Protein AF-A0A3M0EA59-F1 (afdb_monomer)

Radius of gyration: 31.06 Å; Cα contacts (8 Å, |Δi|>4): 56; chains: 1; bounding box: 69×81×69 Å

Solvent-accessible surface area (backbone atoms only — not comparable to full-atom values): 9478 Å² total; per-residue (Å²): 139,84,88,87,80,71,66,73,69,60,54,62,70,67,63,76,77,76,79,89,81,80,89,79,79,84,80,87,81,79,89,83,89,82,84,90,89,90,86,89,87,80,86,76,76,87,79,75,76,63,63,64,57,52,53,53,51,52,52,55,53,69,70,54,56,68,62,62,56,50,43,49,51,53,51,54,53,51,52,49,52,50,53,46,52,51,51,50,52,54,37,46,74,74,75,39,80,58,66,69,60,54,49,53,45,48,56,45,61,75,68,60,73,73,60,53,61,90,70,46,56,60,69,54,32,50,51,47,44,52,50,53,53,49,51,52,53,56,38,45,76,70,75,43,84,125

pLDDT: mean 75.48, std 20.87, range [33.75, 98.19]

Mean predicted aligned error: 17.9 Å

Secondary structure (DSSP, 8-state):
------HHHHHHHHGGG-------------------------PPP----HHHHHHHHHHHHHT--HHHHHHHHHHHHHHHHHHHHHHHHHHHHTT---HHHHHHHHHHHHHPPPPPTTTS-HHHHHHHHHHHHHHHHHHHHTT---

Sequence (146 aa):
MRIDGITPLLQSMLADTRTRDGFALPAAVASAAATTAEAPPSTPPPVVPTSATSVQMMVALAAVDPVSERRRKIAEDADRGLTLLERLRDDLAHGAAPPERVQELATWAEAFVVPDDAVVTPEFAKVARDLEVRVRVELAKLDLNA

Nearest PDB structures (foldseek):
  6b87-assembly1_A-2  TM=5.263E-01  e=3.397E+00  synthetic construct
  1hx1-assembly1_B  TM=4.684E-01  e=2.665E+00  Homo sapiens

Foldseek 3Di:
DDDDDDPPVVVVVVVPPDDDDDPDDDDDDDDDDDDDDDDDDDDDDDPDPPPVVVVVVVVVVVVDDPLVVVQVVLVVLLVVLVVLVVVQVVCVVVVHRPVVSLVVNVVSLVVRDQDDCVRDPPVSSVVSVVSSVVSQVVSVVVVRHD

Structure (mmCIF, N/CA/C/O backbone):
data_AF-A0A3M0EA59-F1
#
_entry.id   AF-A0A3M0EA59-F1
#
loop_
_atom_site.group_PDB
_atom_site.id
_atom_site.type_symbol
_atom_site.label_atom_id
_atom_site.label_alt_id
_atom_site.label_comp_id
_atom_site.label_asym_id
_atom_site.label_entity_id
_atom_site.label_seq_id
_atom_site.pdbx_PDB_ins_code
_atom_site.Cartn_x
_atom_site.Cartn_y
_atom_site.Cartn_z
_atom_site.occupancy
_atom_site.B_iso_or_equiv
_atom_site.auth_seq_id
_atom_site.auth_comp_id
_atom_site.auth_asym_id
_atom_site.auth_atom_id
_atom_site.pdbx_PDB_model_num
ATOM 1 N N . MET A 1 1 ? 28.059 -37.633 5.990 1.00 40.47 1 MET A N 1
ATOM 2 C CA . MET A 1 1 ? 28.152 -37.667 4.517 1.00 40.47 1 MET A CA 1
ATOM 3 C C . MET A 1 1 ? 28.399 -36.231 4.067 1.00 40.47 1 MET A C 1
ATOM 5 O O . MET A 1 1 ? 27.513 -35.407 4.238 1.00 40.47 1 MET A O 1
ATOM 9 N N . ARG A 1 2 ? 29.644 -35.887 3.705 1.00 51.41 2 ARG A N 1
ATOM 10 C CA . ARG A 1 2 ? 30.046 -34.531 3.281 1.00 51.41 2 ARG A CA 1
ATOM 11 C C . ARG A 1 2 ? 29.899 -34.441 1.763 1.00 51.41 2 ARG A C 1
ATOM 13 O O . ARG A 1 2 ? 30.283 -35.382 1.076 1.00 51.41 2 ARG A O 1
ATOM 20 N N . ILE A 1 3 ? 29.290 -33.365 1.275 1.00 56.12 3 ILE A N 1
ATOM 21 C CA . ILE A 1 3 ? 29.012 -33.147 -0.146 1.00 56.12 3 ILE A CA 1
ATOM 22 C C . ILE A 1 3 ? 30.062 -32.159 -0.660 1.00 56.12 3 ILE A C 1
ATOM 24 O O . ILE A 1 3 ? 29.852 -30.950 -0.643 1.00 56.12 3 ILE A O 1
ATOM 28 N N . ASP A 1 4 ? 31.220 -32.677 -1.055 1.00 58.69 4 ASP A N 1
ATOM 29 C CA . ASP A 1 4 ? 32.244 -31.920 -1.775 1.00 58.69 4 ASP A CA 1
ATOM 30 C C . ASP A 1 4 ? 31.949 -32.048 -3.275 1.00 58.69 4 ASP A C 1
ATOM 32 O O . ASP A 1 4 ? 32.154 -33.113 -3.856 1.00 58.69 4 ASP A O 1
ATOM 36 N N . GLY A 1 5 ? 31.407 -31.004 -3.914 1.00 61.47 5 GLY A N 1
ATOM 37 C CA . GLY A 1 5 ? 31.084 -31.119 -5.344 1.00 61.47 5 GLY A CA 1
ATOM 38 C C . GLY A 1 5 ? 30.566 -29.900 -6.107 1.00 61.47 5 GLY A C 1
ATOM 39 O O . GLY A 1 5 ? 30.270 -30.045 -7.286 1.00 61.47 5 GLY A O 1
ATOM 40 N N . ILE A 1 6 ? 30.454 -28.707 -5.511 1.00 60.53 6 ILE A N 1
ATOM 41 C CA . ILE A 1 6 ? 29.846 -27.540 -6.201 1.00 60.53 6 ILE A CA 1
ATOM 42 C C . ILE A 1 6 ? 30.908 -26.539 -6.712 1.00 60.53 6 ILE A C 1
ATOM 44 O O . ILE A 1 6 ? 30.608 -25.563 -7.394 1.00 60.53 6 ILE A O 1
ATOM 48 N N . THR A 1 7 ? 32.188 -26.795 -6.446 1.00 59.66 7 THR A N 1
ATOM 49 C CA . THR A 1 7 ? 33.277 -25.838 -6.686 1.00 59.66 7 THR A CA 1
ATOM 50 C C . THR A 1 7 ? 33.654 -25.566 -8.158 1.00 59.66 7 THR A C 1
ATOM 52 O O . THR A 1 7 ? 34.082 -24.441 -8.419 1.00 59.66 7 THR A O 1
ATOM 55 N N . PRO A 1 8 ? 33.501 -26.466 -9.158 1.00 59.25 8 PRO A N 1
ATOM 56 C CA . PRO A 1 8 ? 34.018 -26.155 -10.496 1.00 59.25 8 PRO A CA 1
ATOM 57 C C . PRO A 1 8 ? 33.143 -25.159 -11.279 1.00 59.25 8 PRO A C 1
ATOM 59 O O . PRO A 1 8 ? 33.665 -24.412 -12.101 1.00 59.25 8 PRO A O 1
ATOM 62 N N . LEU A 1 9 ? 31.833 -25.090 -11.004 1.00 58.31 9 LEU A N 1
ATOM 63 C CA . LEU A 1 9 ? 30.905 -24.219 -11.744 1.00 58.31 9 LEU A CA 1
ATOM 64 C C . LEU A 1 9 ? 30.975 -22.756 -11.263 1.00 58.31 9 LEU A C 1
ATOM 66 O O . LEU A 1 9 ? 30.790 -21.825 -12.043 1.00 58.31 9 LEU A O 1
ATOM 70 N N . LEU A 1 10 ? 31.343 -22.537 -9.994 1.00 59.50 10 LEU A N 1
ATOM 71 C CA . LEU A 1 10 ? 31.577 -21.193 -9.456 1.00 59.50 10 LEU A CA 1
ATOM 72 C C . LEU A 1 10 ? 32.889 -20.571 -9.980 1.00 59.50 10 LEU A C 1
ATOM 74 O O . LEU A 1 10 ? 32.997 -19.352 -10.082 1.00 59.50 10 LEU A O 1
ATOM 78 N N . GLN A 1 11 ? 33.881 -21.397 -10.342 1.00 59.34 11 GLN A N 1
ATOM 79 C CA . GLN A 1 11 ? 35.173 -20.932 -10.862 1.00 59.34 11 GLN A CA 1
ATOM 80 C C . GLN A 1 11 ? 35.101 -20.469 -12.326 1.00 59.34 11 GLN A C 1
ATOM 82 O O . GLN A 1 11 ? 35.805 -19.528 -12.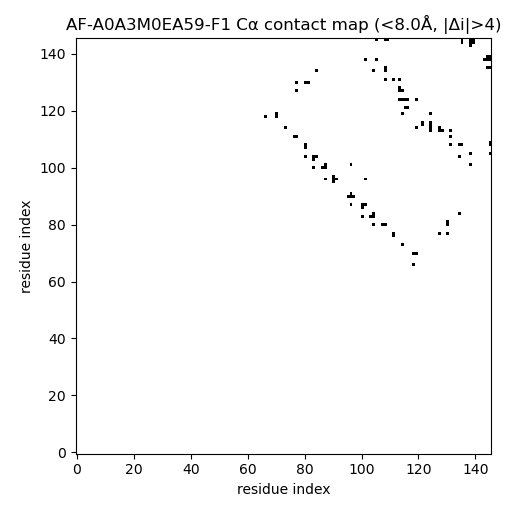688 1.00 59.34 11 GLN A O 1
ATOM 87 N N . SER A 1 12 ? 34.227 -21.054 -13.155 1.00 60.59 12 SER A N 1
ATOM 88 C CA . SER A 1 12 ? 34.041 -20.598 -14.543 1.00 60.59 12 SER A C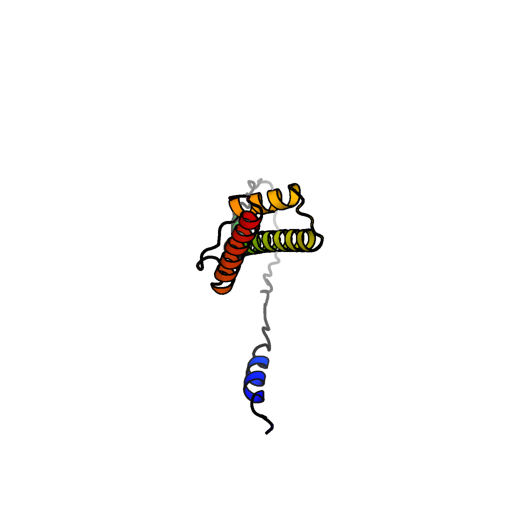A 1
ATOM 89 C C . SER A 1 12 ? 33.315 -19.253 -14.633 1.00 60.59 12 SER A C 1
ATOM 91 O O . SER A 1 12 ? 33.595 -18.470 -15.533 1.00 60.59 12 SER A O 1
ATOM 93 N N . MET A 1 13 ? 32.425 -18.953 -13.682 1.00 60.16 13 MET A N 1
ATOM 94 C CA . MET A 1 13 ? 31.680 -17.686 -13.638 1.00 60.16 13 MET A CA 1
ATOM 95 C C . MET A 1 13 ? 32.551 -16.492 -13.203 1.00 60.16 13 MET A C 1
ATOM 97 O O . MET A 1 13 ? 32.236 -15.351 -13.525 1.00 60.16 13 MET A O 1
ATOM 101 N N . LEU A 1 14 ? 33.667 -16.733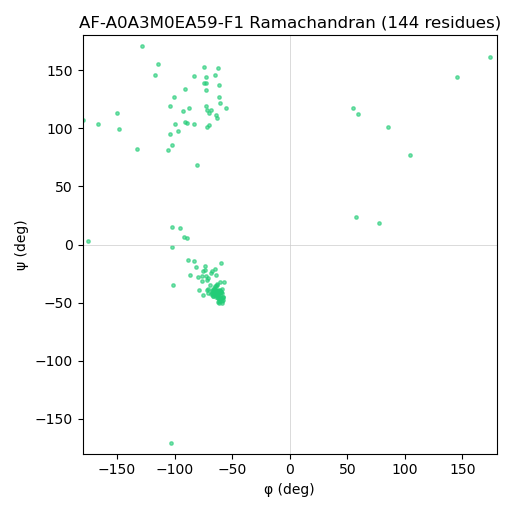 -12.502 1.00 60.28 14 LEU A N 1
ATOM 102 C CA . LEU A 1 14 ? 34.565 -15.672 -12.026 1.00 60.28 14 LEU A CA 1
ATOM 103 C C . LEU A 1 14 ? 35.658 -15.288 -13.043 1.00 60.28 14 LEU A C 1
ATOM 105 O O . LEU A 1 14 ? 36.298 -14.249 -12.890 1.00 60.28 14 LEU A O 1
ATOM 109 N N . ALA A 1 15 ? 35.870 -16.097 -14.087 1.00 57.22 15 ALA A N 1
ATOM 110 C CA . ALA A 1 15 ? 36.888 -15.858 -15.113 1.00 57.22 15 ALA A CA 1
ATOM 111 C C . ALA A 1 15 ? 36.439 -14.886 -16.224 1.00 57.22 15 ALA A C 1
ATOM 113 O O . ALA A 1 15 ? 37.286 -14.379 -16.957 1.00 57.22 15 ALA A O 1
ATOM 114 N N . ASP A 1 16 ? 35.139 -14.588 -16.322 1.00 51.75 16 ASP A N 1
ATOM 115 C CA . ASP A 1 16 ? 34.549 -13.812 -17.428 1.00 51.75 16 ASP A CA 1
ATOM 116 C C . ASP A 1 16 ? 34.526 -12.287 -17.185 1.00 51.75 16 ASP A C 1
ATOM 118 O O . ASP A 1 16 ? 33.988 -11.513 -17.970 1.00 51.75 16 ASP A O 1
ATOM 122 N N . THR A 1 17 ? 35.129 -11.811 -16.089 1.00 55.22 17 THR A N 1
ATOM 123 C CA . THR A 1 17 ? 35.192 -10.369 -15.762 1.00 55.22 17 THR A CA 1
ATOM 124 C C . THR A 1 17 ? 36.546 -9.726 -16.072 1.00 55.22 17 THR A C 1
ATOM 126 O O . THR A 1 17 ? 36.832 -8.611 -15.631 1.00 55.22 17 THR A O 1
ATOM 129 N N . ARG A 1 18 ? 37.397 -10.389 -16.865 1.00 55.41 18 ARG A N 1
ATOM 130 C CA . ARG A 1 18 ? 38.746 -9.900 -17.165 1.00 55.41 18 ARG A CA 1
ATOM 131 C C . ARG A 1 18 ? 38.828 -9.199 -18.528 1.00 55.41 18 ARG A C 1
ATOM 133 O O . ARG A 1 18 ? 38.930 -9.837 -19.567 1.00 55.41 18 ARG A O 1
ATOM 140 N N . THR A 1 19 ? 38.886 -7.867 -18.441 1.00 49.62 19 THR A N 1
ATOM 141 C CA . THR A 1 19 ? 39.496 -6.920 -19.396 1.00 49.62 19 THR A CA 1
ATOM 142 C C . THR A 1 19 ? 38.640 -6.463 -20.583 1.00 49.62 19 THR A C 1
ATOM 144 O O . THR A 1 19 ? 38.580 -7.100 -21.629 1.00 49.62 19 THR A O 1
ATOM 147 N N . ARG A 1 20 ? 38.080 -5.252 -20.469 1.00 46.38 20 ARG A N 1
ATOM 148 C CA . ARG A 1 20 ? 37.753 -4.405 -21.626 1.00 46.38 20 ARG A CA 1
ATOM 149 C C . ARG A 1 20 ? 38.777 -3.271 -21.681 1.00 46.38 20 ARG A C 1
ATOM 151 O O . ARG A 1 20 ? 38.541 -2.176 -21.181 1.00 46.38 20 ARG A O 1
ATOM 158 N N . ASP A 1 21 ? 39.943 -3.583 -22.235 1.00 50.62 21 ASP A N 1
ATOM 159 C CA . ASP A 1 21 ? 40.914 -2.583 -22.670 1.00 50.62 21 ASP A CA 1
ATOM 160 C C . ASP A 1 21 ? 40.398 -1.896 -23.942 1.00 50.62 21 ASP A C 1
ATOM 162 O O . ASP A 1 21 ? 39.902 -2.552 -24.859 1.00 50.62 21 ASP A O 1
ATOM 166 N N . GLY A 1 22 ? 40.575 -0.575 -24.012 1.00 44.09 22 GLY A N 1
ATOM 167 C CA . GLY A 1 22 ? 40.667 0.145 -25.282 1.00 44.09 22 GLY A CA 1
ATOM 168 C C . GLY A 1 22 ? 39.439 0.950 -25.704 1.00 44.09 22 GLY A C 1
ATOM 169 O O . GLY A 1 22 ? 38.753 0.590 -26.656 1.00 44.09 22 GLY A O 1
ATOM 170 N N . PHE A 1 23 ? 39.242 2.124 -25.099 1.00 40.44 23 PHE A N 1
ATOM 171 C CA . PHE A 1 23 ? 38.678 3.258 -25.835 1.00 40.44 23 PHE A CA 1
ATOM 172 C C . PHE A 1 23 ? 39.840 4.143 -26.299 1.00 40.44 23 PHE A C 1
ATOM 174 O O . PHE A 1 23 ? 40.394 4.923 -25.526 1.00 40.44 23 PHE A O 1
ATOM 181 N N . ALA A 1 24 ? 40.259 3.960 -27.552 1.00 51.28 24 ALA A N 1
ATOM 182 C CA . ALA A 1 24 ? 41.282 4.776 -28.193 1.00 51.28 24 ALA A CA 1
ATOM 183 C C . ALA A 1 24 ? 40.629 6.003 -28.850 1.00 51.28 24 ALA A C 1
ATOM 185 O O . ALA A 1 24 ? 39.821 5.872 -29.768 1.00 51.28 24 ALA A O 1
ATOM 186 N N . LEU A 1 25 ? 40.993 7.197 -28.381 1.00 58.31 25 LEU A N 1
ATOM 187 C CA . LEU A 1 25 ? 40.689 8.467 -29.043 1.00 58.31 25 LEU A CA 1
ATOM 188 C C . LEU A 1 25 ? 41.573 8.607 -30.298 1.00 58.31 25 LEU A C 1
ATOM 190 O O . LEU A 1 25 ? 42.787 8.417 -30.185 1.00 58.31 25 LEU A O 1
ATOM 194 N N . PRO A 1 26 ? 41.043 8.977 -31.479 1.00 50.41 26 PRO A N 1
ATOM 195 C CA . PRO A 1 26 ? 41.894 9.328 -32.607 1.00 50.41 26 PRO A CA 1
ATOM 196 C C . PRO A 1 26 ? 42.567 10.684 -32.351 1.00 50.41 26 PRO A C 1
ATOM 198 O O . PRO A 1 26 ? 41.914 11.724 -32.267 1.00 50.41 26 PRO A O 1
ATOM 201 N N . ALA A 1 27 ? 43.896 10.659 -32.241 1.00 44.16 27 ALA A N 1
ATOM 202 C CA . ALA A 1 27 ? 44.744 11.839 -32.294 1.00 44.16 27 ALA A CA 1
ATOM 203 C C . ALA A 1 27 ? 44.632 12.480 -33.687 1.00 44.16 27 ALA A C 1
ATOM 205 O O . ALA A 1 27 ? 45.076 11.913 -34.686 1.00 44.16 27 ALA A O 1
ATOM 206 N N . ALA A 1 28 ? 44.025 13.664 -33.755 1.00 43.00 28 ALA A N 1
ATOM 207 C CA . ALA A 1 28 ? 44.000 14.473 -34.962 1.00 43.00 28 ALA A CA 1
ATOM 208 C C . ALA A 1 28 ? 45.399 15.056 -35.212 1.00 43.00 28 ALA A C 1
ATOM 210 O O . ALA A 1 28 ? 45.807 16.037 -34.593 1.00 43.00 28 ALA A O 1
ATOM 211 N N . VAL A 1 29 ? 46.132 14.436 -36.135 1.00 41.50 29 VAL A N 1
ATOM 212 C CA . VAL A 1 29 ? 47.257 15.056 -36.832 1.00 41.50 29 VAL A CA 1
ATOM 213 C C . VAL A 1 29 ? 46.735 15.671 -38.127 1.00 41.50 29 VAL A C 1
ATOM 215 O O . VAL A 1 29 ? 46.287 14.965 -39.024 1.00 41.50 29 VAL A O 1
ATOM 218 N N . ALA A 1 30 ? 46.805 16.994 -38.238 1.00 40.75 30 ALA A N 1
ATOM 219 C CA . ALA A 1 30 ? 46.805 17.675 -39.526 1.00 40.75 30 ALA A CA 1
ATOM 220 C C . ALA A 1 30 ? 47.639 18.954 -39.417 1.00 40.75 30 ALA A C 1
ATOM 222 O O . ALA A 1 30 ? 47.216 19.980 -38.892 1.00 40.75 30 ALA A O 1
ATOM 223 N N . SER A 1 31 ? 48.869 18.813 -39.896 1.00 37.88 31 SER A N 1
ATOM 224 C CA . SER A 1 31 ? 49.807 19.870 -40.248 1.00 37.88 31 SER A CA 1
ATOM 225 C C . SER A 1 31 ? 49.238 20.755 -41.360 1.00 37.88 31 SER A C 1
ATOM 227 O O . SER A 1 31 ? 48.735 20.221 -42.345 1.00 37.88 31 SER A O 1
ATOM 229 N N . ALA A 1 32 ? 49.395 22.076 -41.238 1.00 33.75 32 ALA A N 1
ATOM 230 C CA . ALA A 1 32 ? 49.650 22.964 -42.375 1.00 33.75 32 ALA A CA 1
ATOM 231 C C . ALA A 1 32 ? 50.114 24.344 -41.877 1.00 33.75 32 ALA A C 1
ATOM 233 O O . ALA A 1 32 ? 49.318 25.163 -41.424 1.00 33.75 32 ALA A O 1
ATOM 234 N N . ALA A 1 33 ? 51.415 24.605 -41.992 1.00 36.69 33 ALA A N 1
ATOM 235 C CA . ALA A 1 33 ? 51.972 25.951 -42.011 1.00 36.69 33 ALA A CA 1
ATOM 236 C C . ALA A 1 33 ? 52.267 26.335 -43.471 1.00 36.69 33 ALA A C 1
ATOM 238 O O . ALA A 1 33 ? 52.966 25.576 -44.136 1.00 36.69 33 ALA A O 1
ATOM 239 N N . ALA A 1 34 ? 51.764 27.487 -43.941 1.00 35.19 34 ALA A N 1
ATOM 240 C CA . ALA A 1 34 ? 52.411 28.372 -44.929 1.00 35.19 34 ALA A CA 1
ATOM 241 C C . ALA A 1 34 ? 51.555 29.628 -45.248 1.00 35.19 34 ALA A C 1
ATOM 243 O O . ALA A 1 34 ? 50.541 29.545 -45.929 1.00 35.19 34 ALA A O 1
ATOM 244 N N . THR A 1 35 ? 52.019 30.775 -44.737 1.00 38.19 35 THR A N 1
ATOM 245 C CA . THR A 1 35 ? 52.359 32.029 -45.456 1.00 38.19 35 THR A CA 1
ATOM 246 C C . THR A 1 35 ? 51.319 32.807 -46.304 1.00 38.19 35 THR A C 1
ATOM 248 O O . THR A 1 35 ? 50.981 32.417 -47.413 1.00 38.19 35 THR A O 1
ATOM 251 N N . THR A 1 36 ? 50.987 34.006 -45.786 1.00 38.09 36 THR A N 1
ATOM 252 C CA . THR A 1 36 ? 50.819 35.353 -46.409 1.00 38.09 36 THR A CA 1
ATOM 253 C C . THR A 1 36 ? 49.859 35.591 -47.591 1.00 38.09 36 THR A C 1
ATOM 255 O O . THR A 1 36 ? 50.153 35.177 -48.705 1.00 38.09 36 THR A O 1
ATOM 258 N N . ALA A 1 37 ? 48.834 36.445 -47.393 1.00 34.91 37 ALA A N 1
ATOM 259 C CA . ALA A 1 37 ? 48.658 37.763 -48.054 1.00 34.91 37 ALA A CA 1
ATOM 260 C C . ALA A 1 37 ? 47.291 38.426 -47.724 1.00 34.91 37 ALA A C 1
ATOM 262 O O . ALA A 1 37 ? 46.364 37.793 -47.240 1.00 34.91 37 ALA A O 1
ATOM 263 N N . GLU A 1 38 ? 47.237 39.734 -47.959 1.00 35.62 38 GLU A N 1
ATOM 264 C CA . GLU A 1 38 ? 46.379 40.814 -47.446 1.00 35.62 38 GLU A CA 1
ATOM 265 C C . GLU A 1 38 ? 44.995 41.005 -48.125 1.00 35.62 38 GLU A C 1
ATOM 267 O O . GLU A 1 38 ? 44.901 40.856 -49.340 1.00 35.62 38 GLU A O 1
ATOM 272 N N . ALA A 1 39 ? 43.963 41.391 -47.338 1.00 34.69 39 ALA A N 1
ATOM 273 C CA . ALA A 1 39 ? 42.920 42.432 -47.585 1.00 34.69 39 ALA A CA 1
ATOM 274 C C . ALA A 1 39 ? 41.500 42.095 -47.006 1.00 34.69 39 ALA A C 1
ATOM 276 O O . ALA A 1 39 ? 41.106 40.931 -47.009 1.00 34.69 39 ALA A O 1
ATOM 277 N N . PRO A 1 40 ? 40.711 43.082 -46.501 1.00 52.66 40 PRO A N 1
ATOM 278 C CA . PRO A 1 40 ? 39.471 42.893 -45.707 1.00 52.66 40 PRO A CA 1
ATOM 279 C C . PRO A 1 40 ? 38.175 43.147 -46.528 1.00 52.66 40 PRO A C 1
ATOM 281 O O . PRO A 1 40 ? 38.276 43.489 -47.703 1.00 52.66 40 PRO A O 1
ATOM 284 N N . PRO A 1 41 ? 36.958 43.210 -45.937 1.00 54.59 41 PRO A N 1
ATOM 285 C CA . PRO A 1 41 ? 36.309 42.393 -44.908 1.00 54.59 41 PRO A CA 1
ATOM 286 C C . PRO A 1 41 ? 35.081 41.652 -45.496 1.00 54.59 41 PRO A C 1
ATOM 288 O O . PRO A 1 41 ? 34.444 42.114 -46.441 1.00 54.59 41 PRO A O 1
ATOM 291 N N . SER A 1 42 ? 34.659 40.530 -44.914 1.00 44.44 42 SER A N 1
ATOM 292 C CA . SER A 1 42 ? 33.307 39.999 -45.153 1.00 44.44 42 SER A CA 1
ATOM 293 C C . SER A 1 42 ? 32.826 39.243 -43.929 1.00 44.44 42 SER A C 1
ATOM 295 O O . SER A 1 42 ? 33.380 38.218 -43.546 1.00 44.44 42 SER A O 1
ATOM 297 N N . THR A 1 43 ? 31.808 39.808 -43.295 1.00 56.62 43 THR A N 1
ATOM 298 C CA . THR A 1 43 ? 31.050 39.240 -42.186 1.00 56.62 43 THR A CA 1
ATOM 299 C C . THR A 1 43 ? 30.495 37.871 -42.598 1.00 56.62 43 THR A C 1
ATOM 301 O O . THR A 1 43 ? 29.693 37.819 -43.532 1.00 56.62 43 THR A O 1
ATOM 304 N N . PRO A 1 44 ? 30.873 36.754 -41.952 1.00 54.66 44 PRO A N 1
ATOM 305 C CA . PRO A 1 44 ? 30.161 35.501 -42.153 1.00 54.66 44 PRO A CA 1
ATOM 306 C C . PRO A 1 44 ? 28.812 35.566 -41.410 1.00 54.66 44 PRO A C 1
ATOM 308 O O . PRO A 1 44 ? 28.757 36.084 -40.290 1.00 54.66 44 PRO A O 1
ATOM 311 N N . PRO A 1 45 ? 27.709 35.072 -42.001 1.00 59.34 45 PRO A N 1
ATOM 312 C CA . PRO A 1 45 ? 26.436 34.980 -41.295 1.00 59.34 45 PRO A CA 1
ATOM 313 C C . PRO A 1 45 ? 26.575 34.032 -40.089 1.00 59.34 45 PRO A C 1
ATOM 315 O O . PRO A 1 45 ? 27.404 33.117 -40.124 1.00 59.34 45 PRO A O 1
ATOM 318 N N . PRO A 1 46 ? 25.778 34.214 -39.021 1.00 54.25 46 PRO A N 1
ATOM 319 C CA . PRO A 1 46 ? 25.823 33.330 -37.867 1.00 54.25 46 PRO A CA 1
ATOM 320 C C . PRO A 1 46 ? 25.403 31.924 -38.302 1.00 54.25 46 PRO A C 1
ATOM 322 O O . PRO A 1 46 ? 24.240 31.666 -38.611 1.00 54.25 46 PRO A O 1
ATOM 325 N N . VAL A 1 47 ? 26.367 31.007 -38.337 1.00 61.09 47 VAL A N 1
ATOM 326 C CA . VAL A 1 47 ? 26.097 29.577 -38.472 1.00 61.09 47 VAL A CA 1
ATOM 327 C C . VAL A 1 47 ? 25.467 29.146 -37.158 1.00 61.09 47 VAL A C 1
ATOM 329 O O . VAL A 1 47 ? 26.140 29.045 -36.136 1.00 61.09 47 VAL A O 1
ATOM 332 N N . VAL A 1 48 ? 24.151 28.975 -37.165 1.00 63.16 48 VAL A N 1
ATOM 333 C CA . VAL A 1 48 ? 23.400 28.464 -36.020 1.00 63.16 48 VAL A CA 1
ATOM 334 C C . VAL A 1 48 ? 23.795 26.991 -35.837 1.00 63.16 48 VAL A C 1
ATOM 336 O O . VAL A 1 48 ? 23.536 26.190 -36.740 1.00 63.16 48 VAL A O 1
ATOM 339 N N . PRO A 1 49 ? 24.432 26.584 -34.723 1.00 55.72 49 PRO A N 1
ATOM 340 C CA . PRO A 1 49 ? 24.778 25.186 -34.499 1.00 55.72 49 PRO A CA 1
ATOM 341 C C . PRO A 1 49 ? 23.545 24.435 -33.976 1.00 55.72 49 PRO A C 1
ATOM 343 O O . PRO A 1 49 ? 23.480 24.044 -32.818 1.00 55.72 49 PRO A O 1
ATOM 346 N N . THR A 1 50 ? 22.522 24.252 -34.811 1.00 60.44 50 THR A N 1
ATOM 347 C CA . THR A 1 50 ? 21.254 23.613 -34.397 1.00 60.44 50 THR A CA 1
ATOM 348 C C . THR A 1 50 ? 21.335 22.075 -34.394 1.00 60.44 50 THR A C 1
ATOM 350 O O . THR A 1 50 ? 20.548 21.396 -33.730 1.00 60.44 50 THR A O 1
ATOM 353 N N . SER A 1 51 ? 22.309 21.489 -35.098 1.00 57.97 51 SER A N 1
ATOM 354 C CA . SER A 1 51 ? 22.435 20.031 -35.248 1.00 57.97 51 SER A CA 1
ATOM 355 C C . SER A 1 51 ? 23.048 19.338 -34.025 1.00 57.97 51 SER A C 1
ATOM 357 O O . SER A 1 51 ? 22.568 18.278 -33.624 1.00 57.97 51 SER A O 1
ATOM 359 N N . ALA A 1 52 ? 24.052 19.946 -33.384 1.00 60.38 52 ALA A N 1
ATOM 360 C CA . ALA A 1 52 ? 24.701 19.378 -32.199 1.00 60.38 52 ALA A CA 1
ATOM 361 C C . ALA A 1 52 ? 23.742 19.297 -30.997 1.00 60.38 52 ALA A C 1
ATOM 363 O O . ALA A 1 52 ? 23.708 18.283 -30.301 1.00 60.38 52 ALA A O 1
ATOM 364 N N . THR A 1 53 ? 22.892 20.312 -30.809 1.00 63.12 53 THR A N 1
ATOM 365 C CA . THR A 1 53 ? 21.874 20.343 -29.747 1.00 63.12 53 THR A CA 1
ATOM 366 C C . THR A 1 53 ? 20.809 19.259 -29.938 1.00 63.12 53 THR A C 1
ATOM 368 O O . THR A 1 53 ? 20.355 18.659 -28.968 1.00 63.12 53 THR A O 1
ATOM 371 N N . SER A 1 54 ? 20.443 18.950 -31.186 1.00 66.06 54 SER A N 1
ATOM 372 C CA . SER A 1 54 ? 19.394 17.968 -31.495 1.00 66.06 54 SER A CA 1
ATOM 373 C C . SER A 1 54 ? 19.833 16.525 -31.210 1.00 66.06 54 SER A C 1
ATOM 375 O O . SER A 1 54 ? 19.060 15.739 -30.666 1.00 66.06 54 SER A O 1
ATOM 377 N N . VAL A 1 55 ? 21.088 16.171 -31.510 1.00 69.19 55 VAL A N 1
ATOM 378 C CA . VAL A 1 55 ? 21.636 14.838 -31.187 1.00 69.19 55 VAL A CA 1
ATOM 379 C C . VAL A 1 55 ? 21.842 14.681 -29.683 1.0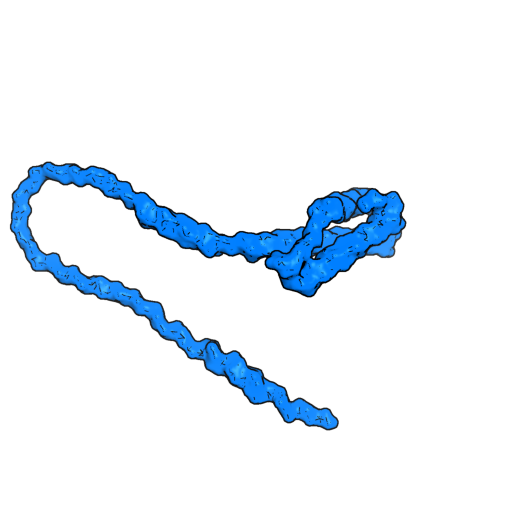0 69.19 55 VAL A C 1
ATOM 381 O O . VAL A 1 55 ? 21.484 13.648 -29.126 1.00 69.19 55 VAL A O 1
ATOM 384 N N . GLN A 1 56 ? 22.348 15.716 -29.006 1.00 72.62 56 GLN A N 1
ATOM 385 C CA . GLN A 1 56 ? 22.487 15.709 -27.547 1.00 72.62 56 GLN A CA 1
ATOM 386 C C . GLN A 1 56 ? 21.130 15.547 -26.846 1.00 72.62 56 GLN A C 1
ATOM 388 O O . GLN A 1 56 ? 21.026 14.767 -25.902 1.00 72.62 56 GLN A O 1
ATOM 393 N N . MET A 1 57 ? 20.076 16.197 -27.349 1.00 77.31 57 MET A N 1
ATOM 394 C CA . MET A 1 57 ? 18.709 16.029 -26.846 1.00 77.31 57 MET A CA 1
ATOM 395 C C . MET A 1 57 ? 18.180 14.599 -27.062 1.00 77.31 57 MET A C 1
ATOM 397 O O . MET A 1 57 ? 17.592 14.024 -26.149 1.00 77.31 57 MET A O 1
ATOM 401 N N . MET A 1 58 ? 18.414 13.988 -28.231 1.00 69.62 58 MET A N 1
ATOM 402 C CA . MET A 1 58 ? 18.008 12.595 -28.490 1.00 69.62 58 MET A CA 1
ATOM 403 C C . MET A 1 58 ? 18.764 11.586 -27.615 1.00 69.62 58 MET A C 1
ATOM 405 O O . MET A 1 58 ? 18.158 10.638 -27.121 1.00 69.62 58 MET A O 1
ATOM 409 N N . VAL A 1 59 ? 20.061 11.803 -27.371 1.00 72.31 59 VAL A N 1
ATOM 410 C CA . VAL A 1 59 ? 20.856 10.979 -26.444 1.00 72.31 59 VAL A CA 1
ATOM 411 C C . VAL A 1 59 ? 20.358 11.142 -25.006 1.00 72.31 59 VAL A C 1
ATOM 413 O O . VAL A 1 59 ? 20.237 10.151 -24.292 1.00 72.31 59 VAL A O 1
ATOM 416 N N . ALA A 1 60 ? 20.003 12.361 -24.593 1.00 74.06 60 ALA A N 1
ATOM 417 C CA . ALA A 1 60 ? 19.424 12.611 -23.274 1.00 74.06 60 ALA A CA 1
ATOM 418 C C . ALA A 1 60 ? 18.059 11.920 -23.089 1.00 74.06 60 ALA A C 1
ATOM 420 O O . ALA A 1 60 ? 17.803 11.355 -22.031 1.00 74.06 60 ALA A O 1
ATOM 421 N N . LEU A 1 61 ? 17.206 11.902 -24.118 1.00 70.44 61 LEU A N 1
ATOM 422 C CA . LEU A 1 61 ? 15.931 11.171 -24.105 1.00 70.44 61 LEU A CA 1
ATOM 423 C C . LEU A 1 61 ? 16.128 9.650 -24.071 1.00 70.44 61 LEU A C 1
ATOM 425 O O . LEU A 1 61 ? 15.413 8.966 -23.349 1.00 70.44 61 LEU A O 1
ATOM 429 N N . ALA A 1 62 ? 17.112 9.122 -24.804 1.00 67.50 62 ALA A N 1
ATOM 430 C CA . ALA A 1 62 ? 17.444 7.696 -24.784 1.00 67.50 62 ALA A CA 1
ATOM 431 C C . ALA A 1 62 ? 18.056 7.238 -23.446 1.00 67.50 62 ALA A C 1
ATOM 433 O O . ALA A 1 62 ? 17.967 6.062 -23.104 1.00 67.50 62 ALA A O 1
ATOM 434 N N . ALA A 1 63 ? 18.665 8.153 -22.685 1.00 71.06 63 ALA A N 1
ATOM 435 C CA . ALA A 1 63 ? 19.193 7.868 -21.354 1.00 71.06 63 ALA A CA 1
ATOM 436 C C . ALA A 1 63 ? 18.092 7.704 -20.287 1.00 71.06 63 ALA A C 1
ATOM 438 O O . ALA A 1 63 ? 18.350 7.126 -19.231 1.00 71.06 63 ALA A O 1
ATOM 439 N N . VAL A 1 64 ? 16.871 8.190 -20.543 1.00 75.62 64 VAL A N 1
ATOM 440 C CA . VAL A 1 64 ? 15.721 8.008 -19.649 1.00 75.62 64 VAL A CA 1
ATOM 441 C C . VAL A 1 64 ? 14.981 6.741 -20.064 1.00 75.62 64 VAL A C 1
ATOM 443 O O . VAL A 1 64 ? 14.273 6.739 -21.064 1.00 75.62 64 VAL A O 1
ATOM 446 N N . ASP A 1 65 ? 15.117 5.663 -19.290 1.00 81.19 65 ASP A N 1
ATOM 447 C CA . ASP A 1 65 ? 14.313 4.452 -19.480 1.00 81.19 65 ASP A CA 1
ATOM 448 C C . ASP A 1 65 ? 12.941 4.602 -18.779 1.00 81.19 65 ASP A C 1
ATOM 450 O O . ASP A 1 65 ? 12.854 4.476 -17.549 1.00 81.19 65 ASP A O 1
ATOM 454 N N . PRO A 1 66 ? 11.844 4.846 -19.527 1.00 82.62 66 PRO A N 1
ATOM 455 C CA . PRO A 1 66 ? 10.522 5.066 -18.944 1.00 82.62 66 PRO A CA 1
ATOM 456 C C . PRO A 1 66 ? 9.953 3.814 -18.267 1.00 82.62 66 PRO A C 1
ATOM 458 O O . PRO A 1 66 ? 9.087 3.929 -17.398 1.00 82.62 66 PRO A O 1
ATOM 461 N N . VAL A 1 67 ? 10.415 2.618 -18.649 1.00 85.50 67 VAL A N 1
ATOM 462 C CA . VAL A 1 67 ? 9.953 1.355 -18.061 1.00 85.50 67 VAL A CA 1
ATOM 463 C C . VAL A 1 67 ? 10.570 1.177 -16.682 1.00 85.50 67 VAL A C 1
ATOM 465 O O . VAL A 1 67 ? 9.873 0.826 -15.731 1.00 85.50 67 VAL A O 1
ATOM 468 N N . SER A 1 68 ? 11.863 1.465 -16.539 1.00 85.94 68 SER A N 1
ATOM 469 C CA . SER A 1 68 ? 12.540 1.424 -15.240 1.00 85.94 68 SER A CA 1
ATOM 470 C C . SER A 1 68 ? 11.978 2.448 -14.258 1.00 85.94 68 SER A C 1
ATOM 472 O O . SER A 1 68 ? 11.684 2.084 -13.121 1.00 85.94 68 SER A O 1
ATOM 474 N N . GLU A 1 69 ? 11.718 3.683 -14.695 1.00 88.62 69 GLU A N 1
ATOM 475 C CA . GLU A 1 69 ? 11.107 4.689 -13.815 1.00 88.62 69 GLU A CA 1
ATOM 476 C C . GLU A 1 69 ? 9.670 4.317 -13.421 1.00 88.62 69 GLU A C 1
ATOM 478 O O . GLU A 1 69 ? 9.269 4.498 -12.272 1.00 88.62 69 GLU A O 1
ATOM 483 N N . ARG A 1 70 ? 8.885 3.736 -14.341 1.00 89.06 70 ARG A N 1
ATOM 484 C CA . ARG A 1 70 ? 7.544 3.232 -14.013 1.00 89.06 70 ARG A CA 1
ATOM 485 C C . ARG A 1 70 ? 7.605 2.112 -12.973 1.00 89.06 70 ARG A C 1
ATOM 487 O O . ARG A 1 70 ? 6.853 2.156 -12.005 1.00 89.06 70 ARG A O 1
ATOM 494 N N . ARG A 1 71 ? 8.507 1.139 -13.143 1.00 91.00 71 ARG A N 1
ATOM 495 C CA . ARG A 1 71 ? 8.717 0.048 -12.174 1.00 91.00 71 ARG A CA 1
ATOM 496 C C . ARG A 1 71 ? 9.117 0.578 -10.800 1.00 91.00 71 ARG A C 1
ATOM 498 O O . ARG A 1 71 ? 8.591 0.097 -9.803 1.00 91.00 71 ARG A O 1
ATOM 505 N N . ARG A 1 72 ? 9.988 1.591 -10.751 1.00 92.69 72 ARG A N 1
ATOM 506 C CA . ARG A 1 72 ? 10.390 2.250 -9.501 1.00 92.69 72 ARG A CA 1
ATOM 507 C C . ARG A 1 72 ? 9.187 2.836 -8.768 1.00 92.69 72 ARG A C 1
ATOM 509 O O . ARG A 1 72 ? 8.986 2.523 -7.603 1.00 92.69 72 ARG A O 1
ATOM 516 N N . LYS A 1 73 ? 8.350 3.605 -9.465 1.00 93.94 73 LYS A N 1
ATOM 517 C CA . LYS A 1 73 ? 7.142 4.208 -8.877 1.00 93.94 73 LYS A CA 1
ATOM 518 C C . LYS A 1 73 ? 6.156 3.170 -8.351 1.00 93.94 73 LYS A C 1
ATOM 520 O O . LYS A 1 73 ? 5.590 3.358 -7.284 1.00 93.94 73 LYS A O 1
ATOM 525 N N . ILE A 1 74 ? 5.973 2.074 -9.084 1.00 94.06 74 ILE A N 1
ATOM 526 C CA . ILE A 1 74 ? 5.115 0.963 -8.653 1.00 94.06 74 ILE A CA 1
ATOM 527 C C . ILE A 1 74 ? 5.662 0.327 -7.366 1.00 94.06 74 ILE A C 1
ATOM 529 O O . ILE A 1 74 ? 4.897 0.047 -6.447 1.00 94.06 74 ILE A O 1
ATOM 533 N N . ALA A 1 75 ? 6.978 0.112 -7.289 1.00 94.50 75 ALA A N 1
ATOM 534 C CA . ALA A 1 75 ? 7.613 -0.434 -6.095 1.00 94.50 75 ALA A CA 1
ATOM 535 C C . ALA A 1 75 ? 7.486 0.512 -4.891 1.00 94.50 75 ALA A C 1
ATOM 537 O O . ALA A 1 75 ? 7.147 0.058 -3.806 1.00 94.50 75 ALA A O 1
ATOM 538 N N . GLU A 1 76 ? 7.698 1.815 -5.092 1.00 96.69 76 GLU A N 1
ATOM 539 C CA . GLU A 1 76 ? 7.533 2.839 -4.051 1.00 96.69 76 GLU A CA 1
ATOM 540 C C . GLU A 1 76 ? 6.094 2.908 -3.525 1.00 96.69 76 GLU A C 1
ATOM 542 O O . GLU A 1 76 ? 5.878 3.023 -2.320 1.00 96.69 76 GLU A O 1
ATOM 547 N N . ASP A 1 77 ? 5.101 2.805 -4.409 1.00 96.50 77 ASP A N 1
ATOM 548 C CA . ASP A 1 77 ? 3.695 2.835 -4.005 1.00 96.50 77 ASP A CA 1
ATOM 549 C C . ASP A 1 77 ? 3.274 1.557 -3.258 1.00 96.50 77 ASP A C 1
ATOM 551 O O . ASP A 1 77 ? 2.558 1.626 -2.257 1.00 96.50 77 ASP A O 1
ATOM 555 N N . ALA A 1 78 ? 3.776 0.389 -3.674 1.00 96.38 78 ALA A N 1
ATOM 556 C CA . ALA A 1 78 ? 3.561 -0.866 -2.953 1.00 96.38 78 ALA A CA 1
ATOM 557 C C . ALA A 1 78 ? 4.237 -0.864 -1.568 1.00 96.38 78 ALA A C 1
ATOM 559 O O . ALA A 1 78 ? 3.630 -1.290 -0.585 1.00 96.38 78 ALA A O 1
ATOM 560 N N . ASP A 1 79 ? 5.467 -0.352 -1.473 1.00 97.19 79 ASP A N 1
ATOM 561 C CA . ASP A 1 79 ? 6.207 -0.214 -0.211 1.00 97.19 79 ASP A CA 1
ATOM 562 C C . ASP A 1 79 ? 5.498 0.739 0.764 1.00 97.19 79 ASP A C 1
ATOM 564 O O . ASP A 1 79 ? 5.357 0.452 1.959 1.00 97.19 79 ASP A O 1
ATOM 568 N N . ARG A 1 80 ? 4.940 1.838 0.239 1.00 97.38 80 ARG A N 1
ATOM 569 C CA . ARG A 1 80 ? 4.072 2.733 1.008 1.00 97.38 80 ARG A CA 1
ATOM 570 C C . ARG A 1 80 ? 2.854 1.988 1.557 1.00 97.38 80 ARG A C 1
ATOM 572 O O . ARG A 1 80 ? 2.574 2.108 2.748 1.00 97.38 80 ARG A O 1
ATOM 579 N N . GLY A 1 81 ? 2.151 1.217 0.728 1.00 96.56 81 GLY A N 1
ATOM 580 C CA . GLY A 1 81 ? 1.001 0.413 1.157 1.00 96.56 81 GLY A CA 1
ATOM 581 C C . GLY A 1 81 ? 1.341 -0.579 2.266 1.00 96.56 81 GLY A C 1
ATOM 582 O O . GLY A 1 81 ? 0.635 -0.655 3.274 1.00 96.56 81 GLY A O 1
ATOM 583 N N . LEU A 1 82 ? 2.466 -1.283 2.123 1.00 97.81 82 LEU A N 1
ATOM 584 C CA . LEU A 1 82 ? 2.978 -2.197 3.142 1.00 97.81 82 LEU A CA 1
ATOM 585 C C . LEU A 1 82 ? 3.268 -1.466 4.459 1.00 97.81 82 LEU A C 1
ATOM 587 O O . LEU A 1 82 ? 2.809 -1.899 5.513 1.00 97.81 82 LEU A O 1
ATOM 591 N N . THR A 1 83 ? 3.949 -0.321 4.399 1.00 98.19 83 THR A N 1
ATOM 592 C CA . THR A 1 83 ? 4.254 0.494 5.583 1.00 98.19 83 THR A CA 1
ATOM 593 C C . THR A 1 83 ? 2.982 0.948 6.309 1.00 98.19 83 THR A C 1
ATOM 595 O O . THR A 1 83 ? 2.929 0.943 7.541 1.00 98.19 83 THR A O 1
ATOM 598 N N . LEU A 1 84 ? 1.940 1.349 5.573 1.00 97.50 84 LEU A N 1
ATOM 599 C CA . LEU A 1 84 ? 0.653 1.741 6.160 1.00 97.50 84 LEU A CA 1
ATOM 600 C C . LEU A 1 84 ? -0.035 0.564 6.856 1.00 97.50 84 LEU A C 1
ATOM 602 O O . LEU A 1 84 ? -0.538 0.715 7.970 1.00 97.50 84 LEU A O 1
ATOM 606 N N . LEU A 1 85 ? -0.012 -0.609 6.225 1.00 96.56 85 LEU A N 1
ATOM 607 C CA . LEU A 1 85 ? -0.566 -1.836 6.785 1.00 96.56 85 LEU A CA 1
ATOM 608 C C . LEU A 1 85 ? 0.164 -2.262 8.068 1.00 96.56 85 LEU A C 1
ATOM 610 O O . LEU A 1 85 ? -0.480 -2.646 9.043 1.00 96.56 85 LEU A O 1
ATOM 614 N N . GLU A 1 86 ? 1.495 -2.179 8.092 1.00 97.12 86 GLU A N 1
ATOM 615 C CA . GLU A 1 86 ? 2.296 -2.497 9.278 1.00 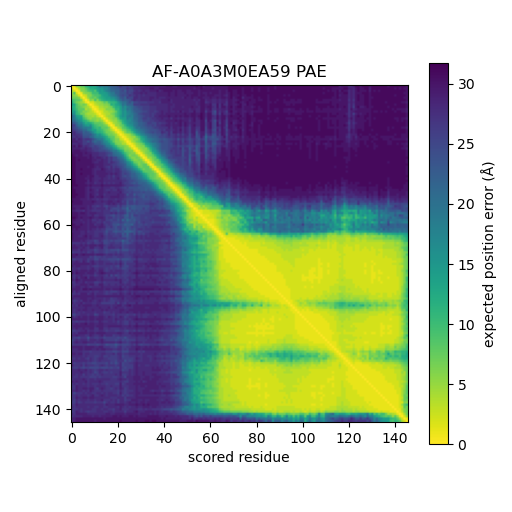97.12 86 GLU A CA 1
ATOM 616 C C . GLU A 1 86 ? 2.014 -1.542 10.435 1.00 97.12 86 GLU A C 1
ATOM 618 O O . GLU A 1 86 ? 1.816 -1.994 11.559 1.00 97.12 86 GLU A O 1
ATOM 623 N N . ARG A 1 87 ? 1.906 -0.238 10.159 1.00 96.31 87 ARG A N 1
ATOM 624 C CA . ARG A 1 87 ? 1.524 0.752 11.176 1.00 96.31 87 ARG A CA 1
ATOM 625 C C . ARG A 1 87 ? 0.146 0.465 11.757 1.00 96.31 87 ARG A C 1
ATOM 627 O O . ARG A 1 87 ? 0.000 0.460 12.972 1.00 96.31 87 ARG A O 1
ATOM 634 N N . LEU A 1 88 ? -0.844 0.178 10.908 1.00 95.19 88 LEU A N 1
ATOM 635 C CA . LEU A 1 88 ? -2.185 -0.177 11.375 1.00 95.19 88 LEU A CA 1
ATOM 636 C C . LEU A 1 88 ? -2.163 -1.461 12.216 1.00 95.19 88 LEU A C 1
ATOM 638 O O . LEU A 1 88 ? -2.809 -1.522 13.257 1.00 95.19 88 LEU A O 1
ATOM 642 N N . ARG A 1 89 ? -1.406 -2.482 11.797 1.00 94.81 89 ARG A N 1
ATOM 643 C CA . ARG A 1 89 ? -1.223 -3.715 12.577 1.00 94.81 89 ARG A CA 1
ATOM 644 C C . ARG A 1 89 ? -0.639 -3.412 13.954 1.00 94.81 89 ARG A C 1
ATOM 646 O O . ARG A 1 89 ? -1.109 -3.972 14.942 1.00 94.81 89 ARG A O 1
ATOM 653 N N . ASP A 1 90 ? 0.379 -2.564 14.013 1.00 96.31 90 ASP A N 1
ATOM 654 C CA . ASP A 1 90 ? 1.027 -2.205 15.267 1.00 96.31 90 ASP A CA 1
ATOM 655 C C . ASP A 1 90 ? 0.058 -1.416 16.164 1.00 96.31 90 ASP A C 1
ATOM 657 O O . ASP A 1 90 ? -0.068 -1.746 17.339 1.00 96.31 90 ASP A O 1
ATOM 661 N N . ASP A 1 91 ? -0.715 -0.467 15.627 1.00 94.56 91 ASP A N 1
ATOM 662 C CA . ASP A 1 91 ? -1.764 0.243 16.377 1.00 94.56 91 ASP A CA 1
ATOM 663 C C . ASP A 1 91 ? -2.815 -0.730 16.947 1.00 94.56 91 ASP A C 1
ATOM 665 O O . ASP A 1 91 ? -3.145 -0.680 18.139 1.00 94.56 91 ASP A O 1
ATOM 669 N N . LEU A 1 92 ? -3.280 -1.682 16.129 1.00 92.06 92 LEU A N 1
ATOM 670 C CA . LEU A 1 92 ? -4.250 -2.704 16.536 1.00 92.06 92 LEU A CA 1
ATOM 671 C C . LEU A 1 92 ? -3.692 -3.633 17.618 1.00 92.06 92 LEU A C 1
ATOM 673 O O . LEU A 1 92 ? -4.426 -4.025 18.525 1.00 92.06 92 LEU A O 1
ATOM 677 N N . ALA A 1 93 ? -2.396 -3.955 17.573 1.00 94.19 93 ALA A N 1
ATOM 678 C CA . ALA A 1 93 ? -1.732 -4.730 18.620 1.00 94.19 93 ALA A CA 1
ATOM 679 C C . ALA A 1 93 ? -1.720 -3.996 19.975 1.00 94.19 93 ALA A C 1
ATOM 681 O O . ALA A 1 93 ? -1.716 -4.641 21.023 1.00 94.19 93 ALA A O 1
ATOM 682 N N . HIS A 1 94 ? -1.779 -2.662 19.959 1.00 94.31 94 HIS A N 1
ATOM 683 C CA . HIS A 1 94 ? -1.936 -1.821 21.149 1.00 94.31 94 HIS A CA 1
ATOM 684 C C . HIS A 1 94 ? -3.409 -1.504 21.476 1.00 94.31 94 HIS A C 1
ATOM 686 O O . HIS A 1 94 ? -3.682 -0.734 22.397 1.00 94.31 94 HIS A O 1
ATOM 692 N N . GLY A 1 95 ? -4.365 -2.104 20.758 1.00 91.12 95 GLY A N 1
ATOM 693 C CA . GLY A 1 95 ? -5.800 -1.930 20.984 1.00 91.12 95 GLY A CA 1
ATOM 694 C C . GLY A 1 95 ? -6.376 -0.621 20.437 1.00 91.12 95 GLY A C 1
ATOM 695 O O . GLY A 1 95 ? -7.453 -0.212 20.868 1.00 91.12 95 GLY A O 1
ATOM 696 N N . ALA A 1 96 ? -5.680 0.042 19.511 1.00 91.12 96 ALA A N 1
ATOM 697 C CA . ALA A 1 96 ? -6.125 1.280 18.882 1.00 91.12 96 ALA A CA 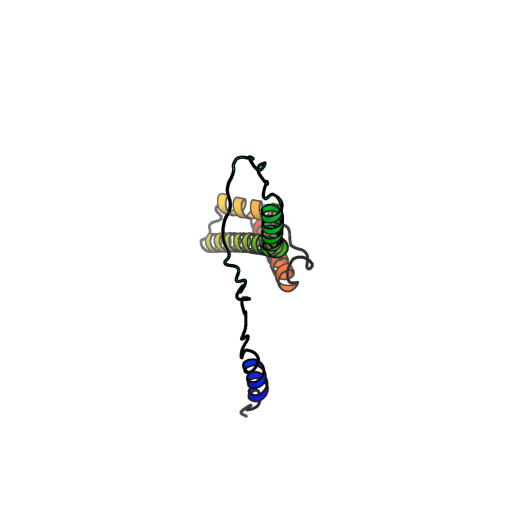1
ATOM 698 C C . ALA A 1 96 ? -6.334 1.099 17.371 1.00 91.12 96 ALA A C 1
ATOM 700 O O . ALA A 1 96 ? -5.602 0.378 16.705 1.00 91.12 96 ALA A O 1
ATOM 701 N N . ALA A 1 97 ? -7.317 1.804 16.814 1.00 90.44 97 ALA A N 1
ATOM 702 C CA . ALA A 1 97 ? -7.503 1.939 15.371 1.00 90.44 97 ALA A CA 1
ATOM 703 C C . ALA A 1 97 ? -7.731 3.423 15.050 1.00 90.44 97 ALA A C 1
ATOM 705 O O . ALA A 1 97 ? -8.878 3.873 14.999 1.00 90.44 97 ALA A O 1
ATOM 706 N N . PRO A 1 98 ? -6.660 4.231 14.927 1.00 93.38 98 PRO A N 1
ATOM 707 C CA . PRO A 1 98 ? -6.804 5.661 14.690 1.00 93.38 98 PRO A CA 1
ATOM 708 C C . PRO A 1 98 ? -7.524 5.900 13.354 1.00 93.38 98 PRO A C 1
ATOM 710 O O . PRO A 1 98 ? -7.058 5.397 12.330 1.00 93.38 98 PRO A O 1
ATOM 713 N N . PRO A 1 99 ? -8.617 6.683 13.310 1.00 91.56 99 PRO A N 1
ATOM 714 C CA . PRO A 1 99 ? -9.413 6.849 12.091 1.00 91.56 99 PRO A CA 1
ATOM 715 C C . PRO A 1 99 ? -8.594 7.438 10.935 1.00 91.56 99 PRO A C 1
ATOM 717 O O . PRO A 1 99 ? -8.790 7.061 9.786 1.00 91.56 99 PRO A O 1
ATOM 720 N N . GLU A 1 100 ? -7.616 8.296 11.237 1.00 94.19 100 GLU A N 1
ATOM 721 C CA . GLU A 1 100 ? -6.684 8.852 10.250 1.00 94.19 100 GLU A CA 1
ATOM 722 C C . GLU A 1 100 ? -5.844 7.767 9.562 1.00 94.19 100 GLU A C 1
ATOM 724 O O . GLU A 1 100 ? -5.655 7.813 8.349 1.00 94.19 100 GLU A O 1
ATOM 729 N N . ARG A 1 101 ? -5.373 6.763 10.316 1.00 93.69 101 ARG A N 1
ATOM 730 C CA . ARG A 1 101 ? -4.570 5.652 9.782 1.00 93.69 101 ARG A CA 1
ATOM 731 C C . ARG A 1 101 ? -5.392 4.763 8.876 1.00 93.69 101 ARG A C 1
ATOM 733 O O . ARG A 1 101 ? -4.929 4.366 7.810 1.00 93.69 101 ARG A O 1
ATOM 740 N N . VAL A 1 102 ? -6.618 4.480 9.300 1.00 94.62 102 VAL A N 1
ATOM 741 C CA . VAL A 1 102 ? -7.521 3.649 8.518 1.00 94.62 102 VAL A CA 1
ATOM 742 C C . VAL A 1 102 ? -7.935 4.368 7.234 1.00 94.62 102 VAL A C 1
ATOM 744 O O . VAL A 1 102 ? -7.898 3.765 6.166 1.00 94.62 102 VAL A O 1
ATOM 747 N N . GLN A 1 103 ? -8.221 5.672 7.304 1.00 94.69 103 GLN A N 1
ATOM 748 C CA . GLN A 1 103 ? -8.528 6.484 6.127 1.00 94.69 103 GLN A CA 1
ATOM 749 C C . GLN A 1 103 ? -7.338 6.591 5.164 1.00 94.69 103 GLN A C 1
ATOM 751 O O . GLN A 1 103 ? -7.524 6.529 3.949 1.00 94.69 103 GLN A O 1
ATOM 756 N N . GLU A 1 104 ? -6.116 6.745 5.680 1.00 95.62 104 GLU A N 1
ATOM 757 C CA . GLU A 1 104 ? -4.900 6.783 4.861 1.00 95.62 104 GLU A CA 1
ATOM 758 C C . GLU A 1 104 ? -4.711 5.465 4.094 1.00 95.62 104 GLU A C 1
ATOM 760 O O . GLU A 1 104 ? -4.447 5.483 2.889 1.00 95.62 104 GLU A O 1
ATOM 765 N N . LEU A 1 105 ? -4.912 4.329 4.769 1.00 96.12 105 LEU A N 1
ATOM 766 C CA . LEU A 1 105 ? -4.829 3.005 4.157 1.00 96.12 105 LEU A CA 1
ATOM 767 C C . LEU A 1 105 ? -5.962 2.755 3.145 1.00 96.12 105 LEU A C 1
ATOM 769 O O . LEU A 1 105 ? -5.699 2.214 2.074 1.00 96.12 105 LEU A O 1
ATOM 773 N N . ALA A 1 106 ? -7.192 3.184 3.443 1.00 95.62 106 ALA A N 1
ATOM 774 C CA . ALA A 1 106 ? -8.327 3.090 2.521 1.00 95.62 106 ALA A CA 1
ATOM 775 C C . ALA A 1 106 ? -8.090 3.907 1.244 1.00 95.62 106 ALA A C 1
ATOM 777 O O . ALA A 1 106 ? -8.230 3.392 0.138 1.00 95.62 106 ALA A O 1
ATOM 778 N N . THR A 1 107 ? -7.611 5.143 1.393 1.00 95.94 107 THR A N 1
ATOM 779 C CA . THR A 1 107 ? -7.277 6.019 0.259 1.00 95.94 107 THR A CA 1
ATOM 780 C C . THR A 1 107 ? -6.186 5.402 -0.619 1.00 95.94 107 THR A C 1
ATOM 782 O O . THR A 1 107 ? -6.236 5.494 -1.844 1.00 95.94 107 THR A O 1
ATOM 785 N N . TRP A 1 108 ? -5.186 4.760 -0.007 1.00 97.06 108 TRP A N 1
ATOM 786 C CA . TRP A 1 108 ? -4.181 4.014 -0.760 1.00 97.06 108 TRP A CA 1
ATOM 787 C C . TRP A 1 108 ? -4.802 2.823 -1.501 1.00 97.06 108 TRP A C 1
ATOM 789 O O . TRP A 1 108 ? -4.534 2.653 -2.684 1.00 97.06 108 TRP A O 1
ATOM 799 N N . ALA A 1 109 ? -5.668 2.042 -0.850 1.00 95.44 109 ALA A N 1
ATOM 800 C CA . ALA A 1 109 ? -6.296 0.862 -1.448 1.00 95.44 109 ALA A CA 1
ATOM 801 C C . ALA A 1 109 ? -7.193 1.197 -2.652 1.00 95.44 109 ALA A C 1
ATOM 803 O O . ALA A 1 109 ? -7.250 0.424 -3.606 1.00 95.44 109 ALA A O 1
ATOM 804 N N . GLU A 1 110 ? -7.871 2.345 -2.621 1.00 95.19 110 GLU A N 1
ATOM 805 C CA . GLU A 1 110 ? -8.676 2.851 -3.739 1.00 95.19 110 GLU A CA 1
ATOM 806 C C . GLU A 1 110 ? -7.813 3.295 -4.930 1.00 95.19 110 GLU A C 1
ATOM 808 O O . GLU A 1 110 ? -8.209 3.138 -6.085 1.00 95.19 110 GLU A O 1
ATOM 813 N N . ALA A 1 111 ? -6.632 3.858 -4.659 1.00 95.56 111 ALA A N 1
ATOM 814 C CA . ALA A 1 111 ? -5.729 4.374 -5.685 1.00 95.56 111 ALA A CA 1
ATOM 815 C C . ALA A 1 111 ? -4.780 3.308 -6.258 1.00 95.56 111 ALA A C 1
ATOM 817 O O . ALA A 1 111 ? -4.313 3.447 -7.392 1.00 95.56 111 ALA A O 1
ATOM 818 N N . PHE A 1 112 ? -4.466 2.269 -5.482 1.00 95.44 112 PHE A N 1
ATOM 819 C CA . PHE A 1 112 ? -3.467 1.275 -5.842 1.00 95.44 112 PHE A CA 1
ATOM 820 C C . PHE A 1 112 ? -3.970 0.358 -6.959 1.00 95.44 112 PHE A C 1
ATOM 822 O O . PHE A 1 112 ? -4.943 -0.383 -6.810 1.00 95.44 112 PHE A O 1
ATOM 829 N N . VAL A 1 113 ? -3.259 0.369 -8.085 1.00 93.25 113 VAL A N 1
ATOM 830 C CA . VAL A 1 113 ? -3.533 -0.513 -9.221 1.00 93.25 113 VAL A CA 1
ATOM 831 C C . VAL A 1 113 ? -2.500 -1.626 -9.238 1.00 93.25 113 VAL A C 1
ATOM 833 O O . VAL A 1 113 ? -1.306 -1.375 -9.404 1.00 93.25 113 VAL A O 1
ATOM 836 N N . VAL A 1 114 ? -2.970 -2.869 -9.111 1.00 91.50 114 VAL A N 1
ATOM 837 C CA . VAL A 1 114 ? -2.105 -4.047 -9.205 1.00 91.50 114 VAL A CA 1
ATOM 838 C C . VAL A 1 114 ? -1.449 -4.073 -10.593 1.00 91.50 114 VAL A C 1
ATOM 840 O O . VAL A 1 114 ? -2.161 -4.088 -11.599 1.00 91.50 114 VAL A O 1
ATOM 843 N N . PRO A 1 115 ? -0.109 -4.067 -10.674 1.00 90.38 115 PRO A N 1
ATOM 844 C CA . PRO A 1 115 ? 0.598 -4.029 -11.945 1.00 90.38 115 PRO A CA 1
ATOM 845 C C . PRO A 1 115 ? 0.505 -5.367 -12.688 1.00 90.38 115 PRO A C 1
ATOM 847 O O . PRO A 1 115 ? 0.570 -6.435 -12.080 1.00 90.38 115 PRO A O 1
ATOM 850 N N . ASP A 1 116 ? 0.414 -5.294 -14.017 1.00 87.50 116 ASP A N 1
ATOM 851 C CA . ASP A 1 116 ? 0.439 -6.465 -14.896 1.00 87.50 116 ASP A CA 1
ATOM 852 C C . ASP A 1 116 ? 1.851 -7.060 -15.034 1.00 87.50 116 ASP A C 1
ATOM 854 O O . ASP A 1 116 ? 2.857 -6.341 -15.026 1.00 87.50 116 ASP A O 1
ATOM 858 N N . ASP A 1 117 ? 1.918 -8.368 -15.304 1.00 82.81 117 ASP A N 1
ATOM 859 C CA . ASP A 1 117 ? 3.160 -9.135 -15.515 1.00 82.81 117 ASP A CA 1
ATOM 860 C C . ASP A 1 117 ? 4.017 -8.619 -16.691 1.00 82.81 117 ASP A C 1
ATOM 862 O O . ASP A 1 117 ? 5.189 -8.962 -16.820 1.00 82.81 117 ASP A O 1
ATOM 866 N N . ALA A 1 118 ? 3.450 -7.790 -17.573 1.00 81.06 118 ALA A N 1
ATOM 867 C CA . ALA A 1 118 ? 4.184 -7.156 -18.669 1.00 81.06 118 ALA A CA 1
ATOM 868 C C . ALA A 1 118 ? 5.077 -5.989 -18.203 1.00 81.06 118 ALA A C 1
ATOM 870 O O . ALA A 1 118 ? 6.011 -5.607 -18.909 1.00 81.06 118 ALA A O 1
ATOM 871 N N . VAL A 1 119 ? 4.774 -5.390 -17.046 1.00 82.81 119 VAL A N 1
ATOM 872 C CA . VAL A 1 119 ? 5.461 -4.194 -16.527 1.00 82.81 119 VAL A CA 1
ATOM 873 C C . VAL A 1 119 ? 6.469 -4.555 -15.440 1.00 82.81 119 VAL A C 1
ATOM 875 O O . VAL A 1 119 ? 7.514 -3.916 -15.336 1.00 82.81 119 VAL A O 1
ATOM 878 N N . VAL A 1 120 ? 6.171 -5.568 -14.632 1.00 89.38 120 VAL A N 1
ATOM 879 C CA . VAL A 1 120 ? 6.969 -6.006 -13.478 1.00 89.38 120 VAL A CA 1
ATOM 880 C C . VAL A 1 120 ? 7.253 -7.502 -13.562 1.00 89.38 120 VAL A C 1
ATOM 882 O O . VAL A 1 120 ? 6.710 -8.199 -14.409 1.00 89.38 120 VAL A O 1
ATOM 885 N N . THR A 1 121 ? 8.114 -8.022 -12.688 1.00 91.12 121 THR A N 1
ATOM 886 C CA . THR A 1 121 ? 8.286 -9.475 -12.599 1.00 91.12 121 THR A CA 1
ATOM 887 C C . THR A 1 121 ? 6.982 -10.134 -12.119 1.00 91.12 121 THR A C 1
ATOM 889 O O . THR A 1 121 ? 6.298 -9.563 -11.263 1.00 91.12 121 THR A O 1
ATOM 892 N N . PRO A 1 122 ? 6.646 -11.350 -12.592 1.00 91.81 122 PRO A N 1
ATOM 893 C CA . PRO A 1 122 ? 5.434 -12.057 -12.158 1.00 91.81 122 PRO A CA 1
ATOM 894 C C . PRO A 1 122 ? 5.374 -12.277 -10.639 1.00 91.81 122 PRO A C 1
ATOM 896 O O . PRO A 1 122 ? 4.312 -12.252 -10.022 1.00 91.81 122 PRO A O 1
ATOM 899 N N . GLU A 1 123 ? 6.538 -12.461 -10.011 1.00 92.94 123 GLU A N 1
ATOM 900 C CA . GLU A 1 123 ? 6.657 -12.590 -8.558 1.00 92.94 123 GLU A CA 1
ATOM 901 C C . GLU A 1 123 ? 6.224 -11.312 -7.832 1.00 92.94 123 GLU A C 1
ATOM 903 O O . GLU A 1 123 ? 5.483 -11.387 -6.853 1.00 92.94 123 GLU A O 1
ATOM 908 N N . PHE A 1 124 ? 6.621 -10.137 -8.334 1.00 93.88 124 PHE A N 1
ATOM 909 C CA . PHE A 1 124 ? 6.204 -8.861 -7.758 1.00 93.88 124 PHE A CA 1
ATOM 910 C C . PHE A 1 124 ? 4.702 -8.632 -7.943 1.00 93.88 124 PHE A C 1
ATOM 912 O O . PHE A 1 124 ? 4.029 -8.248 -6.991 1.00 93.88 124 PHE A O 1
ATOM 919 N N . ALA A 1 125 ? 4.156 -8.903 -9.134 1.00 94.00 125 ALA A N 1
ATOM 920 C CA . ALA A 1 125 ? 2.722 -8.761 -9.396 1.00 94.00 125 ALA A CA 1
ATOM 921 C C . ALA A 1 125 ? 1.878 -9.635 -8.454 1.00 94.00 125 ALA A C 1
ATOM 923 O O . ALA A 1 125 ? 0.844 -9.198 -7.945 1.00 94.00 125 ALA A O 1
ATOM 924 N N . LYS A 1 126 ? 2.351 -10.854 -8.159 1.00 95.00 126 LYS A N 1
ATOM 925 C CA . LYS A 1 126 ? 1.731 -11.728 -7.161 1.00 95.00 126 LYS A CA 1
ATOM 926 C C . LYS A 1 126 ? 1.742 -11.097 -5.767 1.00 95.00 126 LYS A C 1
ATOM 928 O O . LYS A 1 126 ? 0.690 -11.022 -5.142 1.00 95.00 126 LYS A O 1
ATOM 933 N N . VAL A 1 127 ? 2.894 -10.610 -5.301 1.00 95.62 12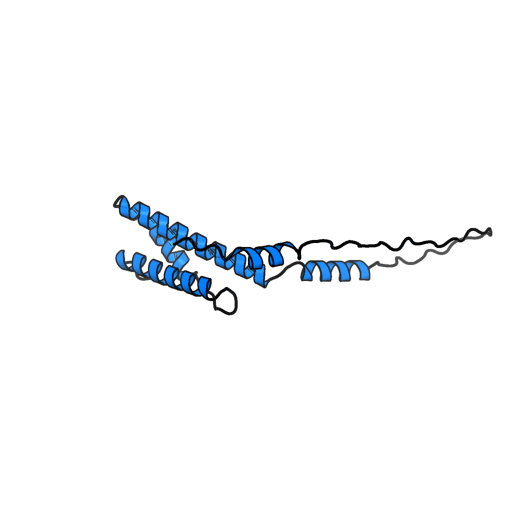7 VAL A N 1
ATOM 934 C CA . VAL A 1 127 ? 3.009 -9.967 -3.978 1.00 95.62 127 VAL A CA 1
ATOM 935 C C . VAL A 1 127 ? 2.145 -8.706 -3.891 1.00 95.62 127 VAL A C 1
ATOM 937 O O . VAL A 1 127 ? 1.467 -8.502 -2.890 1.00 95.62 127 VAL A O 1
ATOM 940 N N . ALA A 1 128 ? 2.111 -7.888 -4.943 1.00 95.50 128 ALA A N 1
ATOM 941 C CA . ALA A 1 128 ? 1.270 -6.697 -5.012 1.00 95.50 128 ALA A CA 1
ATOM 942 C C . ALA A 1 128 ? -0.226 -7.041 -4.914 1.00 95.50 128 ALA A C 1
ATOM 944 O O . ALA A 1 128 ? -0.975 -6.354 -4.221 1.00 95.50 128 ALA A O 1
ATOM 945 N N . ARG A 1 129 ? -0.660 -8.129 -5.564 1.00 95.75 129 ARG A N 1
ATOM 946 C CA . ARG A 1 129 ? -2.034 -8.635 -5.452 1.00 95.75 129 ARG A CA 1
ATOM 947 C C . ARG A 1 129 ? -2.339 -9.155 -4.048 1.00 95.75 129 ARG A C 1
ATOM 949 O O . ARG A 1 129 ? -3.388 -8.836 -3.501 1.00 95.75 129 ARG A O 1
ATOM 956 N N . ASP A 1 130 ? -1.425 -9.919 -3.454 1.00 97.19 130 ASP A N 1
ATOM 957 C CA . ASP A 1 130 ? -1.586 -10.429 -2.089 1.00 97.19 130 ASP A CA 1
ATOM 958 C C . ASP A 1 130 ? -1.671 -9.276 -1.069 1.00 97.19 130 ASP A C 1
ATOM 960 O O . ASP A 1 130 ? -2.486 -9.324 -0.144 1.00 97.19 130 ASP A O 1
ATOM 964 N N . LEU A 1 131 ? -0.876 -8.215 -1.263 1.00 96.88 131 LEU A N 1
ATOM 965 C CA . LEU A 1 131 ? -0.925 -6.995 -0.457 1.00 96.88 131 LEU A CA 1
ATOM 966 C C . LEU A 1 131 ? -2.286 -6.299 -0.577 1.00 96.88 131 LEU A C 1
ATOM 968 O O . LEU A 1 131 ? -2.897 -5.991 0.444 1.00 96.88 131 LEU A O 1
ATOM 972 N N . GLU A 1 132 ? -2.780 -6.089 -1.798 1.00 95.88 132 GLU A N 1
ATOM 973 C CA . GLU A 1 132 ? -4.081 -5.455 -2.052 1.00 95.88 132 GLU A CA 1
ATOM 974 C C . GLU A 1 132 ? -5.229 -6.218 -1.375 1.00 95.88 132 GLU A C 1
ATOM 976 O O . GLU A 1 132 ? -6.017 -5.630 -0.626 1.00 95.88 132 GLU A O 1
ATOM 981 N N . VAL A 1 133 ? -5.264 -7.544 -1.536 1.00 96.69 133 VAL A N 1
ATOM 982 C CA . VAL A 1 133 ? -6.257 -8.404 -0.879 1.00 96.69 133 VAL A CA 1
ATOM 983 C C . VAL A 1 133 ? -6.144 -8.290 0.637 1.00 96.69 133 VAL A C 1
ATOM 985 O O . VAL A 1 133 ? -7.161 -8.176 1.326 1.00 96.69 133 VAL A O 1
ATOM 988 N N . ARG A 1 134 ? -4.921 -8.302 1.183 1.00 96.62 134 ARG A N 1
ATOM 989 C CA . ARG A 1 134 ? -4.723 -8.202 2.630 1.00 96.62 134 ARG A CA 1
ATOM 990 C C . ARG A 1 134 ? -5.222 -6.870 3.173 1.00 96.62 134 ARG A C 1
ATOM 992 O O . ARG A 1 134 ? -5.884 -6.871 4.208 1.00 96.62 134 ARG A O 1
ATOM 999 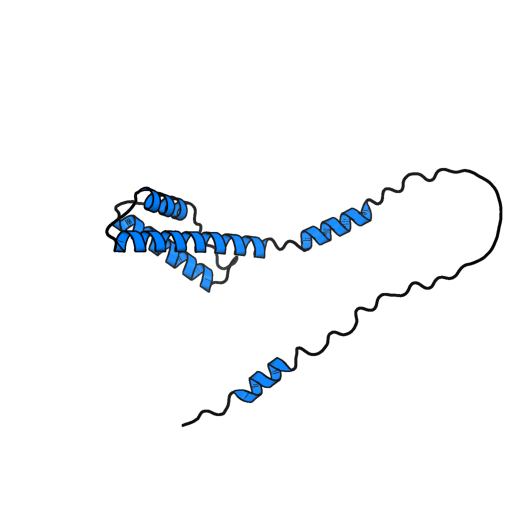N N . VAL A 1 135 ? -4.936 -5.770 2.483 1.00 96.00 135 VAL A N 1
ATOM 1000 C CA . VAL A 1 135 ? -5.400 -4.439 2.876 1.00 96.00 135 VAL A CA 1
ATOM 1001 C C . VAL A 1 135 ? -6.924 -4.381 2.879 1.00 96.00 135 VAL A C 1
ATOM 1003 O O . VAL A 1 135 ? -7.501 -4.002 3.895 1.00 96.00 135 VAL A O 1
ATOM 1006 N N . ARG A 1 136 ? -7.593 -4.850 1.818 1.00 94.62 136 ARG A N 1
ATOM 1007 C CA . ARG A 1 136 ? -9.066 -4.901 1.785 1.00 94.62 136 ARG A CA 1
ATOM 1008 C C . ARG A 1 136 ? -9.653 -5.739 2.913 1.00 94.62 136 ARG A C 1
ATOM 1010 O O . ARG A 1 136 ? -10.632 -5.337 3.529 1.00 94.62 136 ARG A O 1
ATOM 1017 N N . VAL A 1 137 ? -9.048 -6.888 3.209 1.00 96.12 137 VAL A N 1
ATOM 1018 C CA . VAL A 1 137 ? -9.490 -7.745 4.315 1.00 96.12 137 VAL A CA 1
ATOM 1019 C C . VAL A 1 137 ? -9.326 -7.046 5.664 1.00 96.12 137 VAL A C 1
ATOM 1021 O O . VAL A 1 137 ? -10.221 -7.151 6.496 1.00 96.12 137 VAL A O 1
ATOM 1024 N N . GLU A 1 138 ? -8.216 -6.344 5.911 1.00 93.25 138 GLU A N 1
ATOM 1025 C CA . GLU A 1 138 ? -8.055 -5.593 7.164 1.00 93.25 138 GLU A CA 1
ATOM 1026 C C . GLU A 1 138 ? -9.050 -4.434 7.277 1.00 93.25 138 GLU A C 1
ATOM 1028 O O . GLU A 1 138 ? -9.636 -4.257 8.340 1.00 93.25 138 GLU A O 1
ATOM 1033 N N . LEU A 1 139 ? -9.307 -3.694 6.195 1.00 93.62 139 LEU A N 1
ATOM 1034 C CA . LEU A 1 139 ? -10.318 -2.629 6.189 1.00 93.62 139 LEU A CA 1
ATOM 1035 C C . LEU A 1 139 ? -11.727 -3.185 6.454 1.00 93.62 139 LEU A C 1
ATOM 1037 O O . LEU A 1 139 ? -12.453 -2.655 7.294 1.00 93.62 139 LEU A O 1
ATOM 1041 N N . ALA A 1 140 ? -12.070 -4.321 5.840 1.00 93.56 140 ALA A N 1
ATOM 1042 C CA . ALA A 1 140 ? -13.350 -4.990 6.052 1.00 93.56 140 ALA A CA 1
ATOM 1043 C C . ALA A 1 140 ? -13.549 -5.468 7.501 1.00 93.56 140 ALA A C 1
ATOM 1045 O O . ALA A 1 140 ? -14.666 -5.431 8.008 1.00 93.56 140 ALA A O 1
ATOM 1046 N N . LYS A 1 141 ? -12.485 -5.884 8.207 1.00 91.00 141 LYS A N 1
ATOM 1047 C CA . LYS A 1 141 ? -12.576 -6.235 9.640 1.00 91.00 141 LYS A CA 1
ATOM 1048 C C . LYS A 1 141 ? -12.924 -5.045 10.532 1.00 91.00 141 LYS A C 1
ATOM 1050 O O . LYS A 1 141 ? -13.360 -5.253 11.660 1.00 91.00 141 LYS A O 1
ATOM 1055 N N . LEU A 1 142 ? -12.683 -3.827 10.057 1.00 88.69 142 LEU A N 1
ATOM 1056 C CA . LEU A 1 142 ? -12.976 -2.584 10.762 1.00 88.69 142 LEU A CA 1
ATOM 1057 C C . LEU A 1 142 ? -14.339 -1.998 10.351 1.00 88.69 142 LEU A C 1
ATOM 1059 O O . LEU A 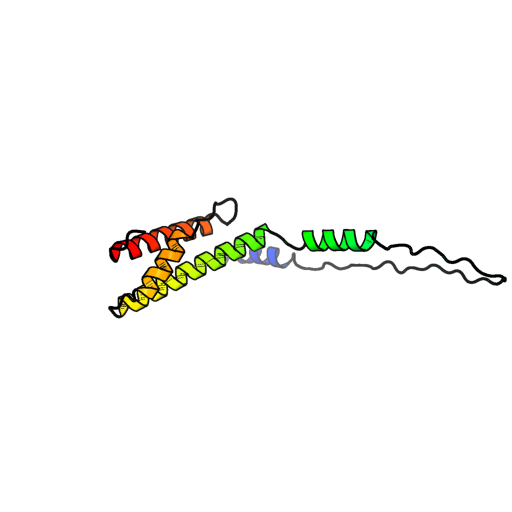1 142 ? -14.598 -0.832 10.635 1.00 88.69 142 LEU A O 1
ATOM 1063 N N . ASP A 1 143 ? -15.188 -2.786 9.676 1.00 82.00 143 ASP A N 1
ATOM 1064 C CA . ASP A 1 143 ? -16.481 -2.381 9.102 1.00 82.00 143 ASP A CA 1
ATOM 1065 C C . ASP A 1 143 ? -16.387 -1.216 8.098 1.00 82.00 143 ASP A C 1
ATOM 1067 O O . ASP A 1 143 ? -17.361 -0.508 7.829 1.00 82.00 143 ASP A O 1
ATOM 1071 N N . LEU A 1 144 ? -15.212 -1.026 7.498 1.00 66.12 144 LEU A N 1
ATOM 1072 C CA . LEU A 1 144 ? -14.984 -0.041 6.452 1.00 66.12 144 LEU A CA 1
ATOM 1073 C C . LEU A 1 144 ? -14.912 -0.784 5.124 1.00 66.12 144 LEU A C 1
ATOM 1075 O O . LEU A 1 144 ? -13.879 -1.331 4.741 1.00 66.12 144 LEU A O 1
ATOM 1079 N N . ASN A 1 145 ? -16.053 -0.849 4.442 1.00 51.25 145 ASN A N 1
ATOM 1080 C CA . ASN A 1 145 ? -16.107 -1.363 3.079 1.00 51.25 145 ASN A CA 1
ATOM 1081 C C . ASN A 1 145 ? -15.418 -0.350 2.151 1.00 51.25 145 ASN A C 1
ATOM 1083 O O . ASN A 1 145 ? -15.927 0.759 1.987 1.00 51.25 145 ASN A O 1
ATOM 1087 N N . ALA A 1 146 ? -14.277 -0.748 1.582 1.00 49.50 146 ALA A N 1
ATOM 1088 C CA . ALA A 1 146 ? -13.597 -0.086 0.466 1.00 49.50 146 ALA A CA 1
ATOM 1089 C C . ALA A 1 146 ? -13.951 -0.785 -0.853 1.00 49.50 146 ALA A C 1
ATOM 1091 O O . ALA A 1 146 ? -13.989 -2.041 -0.853 1.00 49.50 146 ALA A O 1
#